Protein AF-A0AAW0WP35-F1 (afdb_monomer)

Sequence (102 aa):
QGQFPAMVIGSVYVSDEDDHDRQDKTFEVDASTSPEVAARFKVDLYTGNITMVKGTSAGTHVLRVKVHDNFRREMAIGQTTINVVDLTLSAVMQSGSLRLAN

Structure (mmCIF, N/CA/C/O backbone):
data_AF-A0AAW0WP35-F1
#
_entry.id   AF-A0AAW0WP35-F1
#
loop_
_atom_site.group_PDB
_atom_site.id
_atom_site.type_symbol
_atom_site.label_atom_id
_atom_site.label_alt_id
_atom_site.label_comp_id
_atom_site.label_asym_id
_atom_site.label_entity_id
_atom_site.label_seq_id
_atom_site.pdbx_PDB_ins_code
_atom_site.Cartn_x
_atom_site.Cartn_y
_atom_site.Cartn_z
_atom_site.occupancy
_atom_site.B_iso_or_equiv
_atom_site.auth_seq_id
_atom_site.auth_comp_id
_atom_site.auth_asym_id
_atom_site.auth_atom_id
_atom_site.pdbx_PDB_model_num
ATOM 1 N N . GLN A 1 1 ? -12.738 1.325 18.755 1.00 44.88 1 GLN A N 1
ATOM 2 C CA . GLN A 1 1 ? -11.399 0.873 18.314 1.00 44.88 1 GLN A CA 1
ATOM 3 C C . GLN A 1 1 ? -11.606 -0.389 17.492 1.00 44.88 1 GLN A C 1
ATOM 5 O O . GLN A 1 1 ? -12.275 -1.285 17.992 1.00 44.88 1 GLN A O 1
ATOM 10 N N . GLY A 1 2 ? -11.109 -0.435 16.250 1.00 45.19 2 GLY A N 1
ATOM 11 C CA . GLY A 1 2 ? -11.307 -1.582 15.356 1.00 45.19 2 GLY A CA 1
ATOM 12 C C . GLY A 1 2 ? -10.717 -2.860 15.957 1.00 45.19 2 GLY A C 1
ATOM 13 O O . GLY A 1 2 ? -9.540 -2.891 16.315 1.00 45.19 2 GLY A O 1
ATOM 14 N N . GLN A 1 3 ? -11.546 -3.893 16.114 1.00 53.81 3 GLN A N 1
ATOM 15 C CA . GLN A 1 3 ? -11.189 -5.138 16.811 1.00 53.81 3 GLN A CA 1
ATOM 16 C C . GLN A 1 3 ? -10.434 -6.145 15.929 1.00 53.81 3 GLN A C 1
ATOM 18 O O . GLN A 1 3 ? -9.998 -7.187 16.416 1.00 53.81 3 GLN A O 1
ATOM 23 N N . PHE A 1 4 ? -10.254 -5.843 14.644 1.00 56.47 4 PHE A N 1
ATOM 24 C CA . PHE A 1 4 ? -9.663 -6.773 13.692 1.00 56.47 4 PHE A CA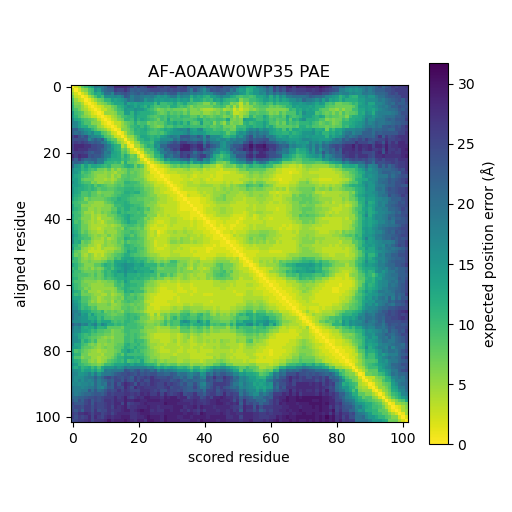 1
ATOM 25 C C . PHE A 1 4 ? -8.142 -6.927 13.889 1.00 56.47 4 PHE A C 1
ATOM 27 O O . PHE A 1 4 ? -7.437 -5.921 14.028 1.00 56.47 4 PHE A O 1
ATOM 34 N N . PRO A 1 5 ? -7.613 -8.167 13.921 1.00 61.28 5 PRO A N 1
ATOM 35 C CA . PRO A 1 5 ? -6.173 -8.411 13.889 1.00 61.28 5 PRO A CA 1
ATOM 36 C C . PRO A 1 5 ? -5.573 -7.928 12.561 1.00 61.28 5 PRO A C 1
ATOM 38 O O . PRO A 1 5 ? -6.301 -7.662 11.605 1.00 61.28 5 PRO A O 1
ATOM 41 N N . ALA A 1 6 ? -4.243 -7.811 12.500 1.00 66.00 6 ALA A N 1
ATOM 42 C CA . ALA A 1 6 ? -3.577 -7.463 11.250 1.00 66.00 6 ALA A CA 1
ATOM 43 C C . ALA A 1 6 ? -3.932 -8.497 10.171 1.00 66.00 6 ALA A C 1
ATOM 45 O O . ALA A 1 6 ? -3.813 -9.700 10.410 1.00 66.00 6 ALA A O 1
ATOM 46 N N . MET A 1 7 ? -4.396 -8.031 9.015 1.00 71.25 7 MET A N 1
ATOM 47 C CA . MET A 1 7 ? -4.877 -8.893 7.937 1.00 71.25 7 MET A CA 1
ATOM 48 C C . MET A 1 7 ? -4.468 -8.346 6.576 1.00 71.25 7 MET A C 1
ATOM 50 O O . MET A 1 7 ? -4.361 -7.132 6.385 1.00 71.25 7 MET A O 1
ATOM 54 N N . VAL A 1 8 ? -4.255 -9.253 5.627 1.00 69.94 8 VAL A N 1
ATOM 55 C CA . VAL A 1 8 ? -4.051 -8.896 4.223 1.00 69.94 8 VAL A CA 1
ATOM 56 C C . VAL A 1 8 ? -5.405 -8.504 3.645 1.00 69.94 8 VAL A C 1
ATOM 58 O O . VAL A 1 8 ? -6.346 -9.292 3.678 1.00 69.94 8 VAL A O 1
ATOM 61 N N . ILE A 1 9 ? -5.508 -7.271 3.160 1.00 71.94 9 ILE A N 1
ATOM 62 C CA . ILE A 1 9 ? -6.764 -6.694 2.653 1.00 71.94 9 ILE A CA 1
ATOM 63 C C . ILE A 1 9 ? -6.825 -6.649 1.128 1.00 71.94 9 ILE A C 1
ATOM 65 O O . ILE A 1 9 ? -7.863 -6.334 0.556 1.00 71.94 9 ILE A O 1
ATOM 69 N N . GLY A 1 10 ? -5.710 -6.949 0.471 1.00 69.56 10 GLY A N 1
ATOM 70 C CA . GLY A 1 10 ? -5.595 -6.964 -0.975 1.00 69.56 10 GLY A CA 1
ATOM 71 C C . GLY A 1 10 ? -4.139 -6.999 -1.405 1.00 69.56 10 GLY A C 1
ATOM 72 O O . GLY A 1 10 ? -3.227 -7.035 -0.578 1.00 69.56 10 GLY A O 1
ATOM 73 N N . SER A 1 11 ? -3.928 -6.966 -2.710 1.00 63.56 11 SER A N 1
ATOM 74 C CA . SER A 1 11 ? -2.612 -6.879 -3.327 1.00 63.56 11 SER A CA 1
ATOM 75 C C . SER A 1 11 ? -2.625 -5.801 -4.399 1.00 63.56 11 SER A C 1
ATOM 77 O O . SER A 1 11 ? -3.629 -5.584 -5.079 1.00 63.56 11 SER A O 1
ATOM 79 N N . VAL A 1 12 ? -1.507 -5.094 -4.530 1.00 64.44 12 VAL A N 1
ATOM 80 C CA . VAL A 1 12 ? -1.285 -4.208 -5.667 1.00 64.44 12 VAL A CA 1
ATOM 81 C C . VAL A 1 12 ? -0.985 -5.084 -6.870 1.00 64.44 12 VAL A C 1
ATOM 83 O O . VAL A 1 12 ? -0.034 -5.864 -6.864 1.00 64.44 12 VAL A O 1
ATOM 86 N N . TYR A 1 13 ? -1.804 -4.950 -7.905 1.00 60.16 13 TYR A N 1
ATOM 87 C CA . TYR A 1 13 ? -1.567 -5.586 -9.188 1.00 60.16 13 TYR A CA 1
ATOM 88 C C . TYR A 1 13 ? -1.313 -4.504 -10.232 1.00 60.16 13 TYR A C 1
ATOM 90 O O . TYR A 1 13 ? -2.133 -3.605 -10.412 1.00 60.16 13 TYR A O 1
ATOM 98 N N . VAL A 1 14 ? -0.163 -4.581 -10.897 1.00 58.06 14 VAL A N 1
ATOM 99 C CA . VAL A 1 14 ? 0.171 -3.734 -12.043 1.00 58.06 14 VAL A CA 1
ATOM 100 C C . VAL A 1 14 ? 0.092 -4.617 -13.275 1.00 58.06 14 VAL A C 1
ATOM 102 O O . VAL A 1 14 ? 0.787 -5.629 -13.344 1.00 58.06 14 VAL A O 1
ATOM 105 N N . SER A 1 15 ? -0.781 -4.242 -14.208 1.00 51.94 15 SER A N 1
ATOM 106 C CA . SER A 1 15 ? -0.860 -4.892 -15.517 1.00 51.94 15 SER A CA 1
ATOM 107 C C . SER A 1 15 ? 0.241 -4.296 -16.393 1.00 51.94 15 SER A C 1
ATOM 109 O O . SER A 1 15 ? 0.293 -3.078 -16.544 1.00 51.94 15 SER A O 1
ATOM 111 N N . ASP A 1 16 ? 1.122 -5.139 -16.913 1.00 46.03 16 ASP A N 1
ATOM 112 C CA . ASP A 1 16 ? 2.159 -4.803 -17.893 1.00 46.03 16 ASP A CA 1
ATOM 113 C C . ASP A 1 16 ? 1.945 -5.723 -19.103 1.00 46.03 16 ASP A C 1
ATOM 115 O O . ASP A 1 16 ? 1.410 -6.818 -18.927 1.00 46.03 16 ASP A O 1
ATOM 119 N N . GLU A 1 17 ? 2.304 -5.281 -20.308 1.00 46.91 17 GLU A N 1
ATOM 120 C CA . GLU A 1 17 ? 2.079 -6.033 -21.557 1.00 46.91 17 GLU A CA 1
ATOM 121 C C . GLU A 1 17 ? 2.906 -7.333 -21.646 1.00 46.91 17 GLU A C 1
ATOM 123 O O . GLU A 1 17 ? 2.618 -8.169 -22.496 1.00 46.91 17 GLU A O 1
ATOM 128 N N . ASP A 1 18 ? 3.872 -7.536 -20.741 1.00 50.38 18 ASP A N 1
ATOM 129 C CA . ASP A 1 18 ? 4.551 -8.814 -20.499 1.00 50.38 18 ASP A CA 1
ATOM 130 C C . ASP A 1 18 ? 4.175 -9.355 -19.110 1.00 50.38 18 ASP A C 1
ATOM 132 O O . ASP A 1 18 ? 4.822 -9.115 -18.089 1.00 50.38 18 ASP A O 1
ATOM 136 N N . ASP A 1 19 ? 3.090 -10.112 -19.062 1.00 55.84 19 ASP A N 1
ATOM 137 C CA . ASP A 1 19 ? 2.509 -10.733 -17.876 1.00 55.84 19 ASP A CA 1
ATOM 138 C C . ASP A 1 19 ? 3.180 -12.068 -17.481 1.00 55.84 19 ASP A C 1
ATOM 140 O O . ASP A 1 19 ? 2.602 -12.858 -16.725 1.00 55.84 19 ASP A O 1
ATOM 144 N N . HIS A 1 20 ? 4.431 -12.303 -17.910 1.00 56.44 20 HIS A N 1
ATOM 145 C CA . HIS A 1 20 ? 5.165 -13.539 -17.609 1.00 56.44 20 HIS A CA 1
ATOM 146 C C . HIS A 1 20 ? 6.365 -13.448 -16.655 1.00 56.44 20 HIS A C 1
ATOM 148 O O . HIS A 1 20 ? 6.871 -14.503 -16.314 1.00 56.44 20 HIS A O 1
ATOM 154 N N . ASP A 1 21 ? 6.753 -12.293 -16.097 1.00 51.84 21 ASP A N 1
ATOM 155 C CA . ASP A 1 21 ? 7.842 -12.250 -15.096 1.00 51.84 21 ASP A CA 1
ATOM 156 C C . ASP A 1 21 ? 7.506 -11.356 -13.890 1.00 51.84 21 ASP A C 1
ATOM 158 O O . ASP A 1 21 ? 7.873 -10.188 -13.782 1.00 51.84 21 ASP A O 1
ATOM 162 N N . ARG A 1 22 ? 6.798 -11.930 -12.910 1.00 54.69 22 ARG A N 1
ATOM 163 C CA . ARG A 1 22 ? 6.422 -11.249 -11.653 1.00 54.69 22 ARG A CA 1
ATOM 164 C C . ARG A 1 22 ? 7.611 -11.022 -10.696 1.00 54.69 22 ARG A C 1
ATOM 166 O O . ARG A 1 22 ? 7.415 -10.402 -9.657 1.00 54.69 22 ARG A O 1
ATOM 173 N N . GLN A 1 23 ? 8.802 -11.552 -11.000 1.00 58.25 23 GLN A N 1
ATOM 174 C CA . GLN A 1 23 ? 9.938 -11.635 -10.064 1.00 58.25 23 GLN A CA 1
ATOM 175 C C . GLN A 1 23 ? 10.857 -10.402 -10.039 1.00 58.25 23 GLN A C 1
ATOM 177 O O . GLN A 1 23 ? 11.596 -10.248 -9.070 1.00 58.25 23 GLN A O 1
ATOM 182 N N . ASP A 1 24 ? 10.763 -9.493 -11.014 1.00 66.56 24 ASP A N 1
ATOM 183 C CA . ASP A 1 24 ? 11.669 -8.334 -11.108 1.00 66.56 24 ASP A CA 1
ATOM 184 C C . ASP A 1 24 ? 11.055 -7.012 -10.613 1.00 66.56 24 ASP A C 1
ATOM 186 O O . ASP A 1 24 ? 11.662 -5.947 -10.752 1.00 66.56 24 ASP A O 1
ATOM 190 N N . LYS A 1 25 ? 9.863 -7.040 -10.001 1.00 72.69 25 LYS A N 1
ATOM 191 C CA . LYS A 1 25 ? 9.152 -5.829 -9.556 1.00 72.69 25 LYS A CA 1
ATOM 192 C C . LYS A 1 25 ? 9.196 -5.685 -8.040 1.00 72.69 25 LYS A C 1
ATOM 194 O O . LYS A 1 25 ? 8.869 -6.621 -7.315 1.00 72.69 25 LYS A O 1
ATOM 199 N N . THR A 1 26 ? 9.566 -4.499 -7.559 1.00 80.81 26 THR A N 1
ATOM 200 C CA . THR A 1 26 ? 9.531 -4.167 -6.129 1.00 80.81 26 THR A CA 1
ATOM 201 C C . THR A 1 26 ? 8.467 -3.122 -5.824 1.00 80.81 26 THR A C 1
ATOM 203 O O . THR A 1 26 ? 8.265 -2.178 -6.589 1.00 80.81 26 THR A O 1
ATOM 206 N N . PHE A 1 27 ? 7.789 -3.292 -4.690 1.00 83.69 27 PHE A N 1
ATOM 207 C CA . PHE A 1 27 ? 6.669 -2.459 -4.258 1.00 83.69 27 PHE A CA 1
ATOM 208 C C . PHE A 1 27 ? 7.027 -1.687 -2.991 1.00 83.69 27 PHE A C 1
ATOM 210 O O . PHE A 1 27 ? 7.337 -2.276 -1.959 1.00 83.69 27 PHE A O 1
ATOM 217 N N . GLU A 1 28 ? 6.922 -0.366 -3.033 1.00 86.81 28 GLU A N 1
ATOM 218 C CA . GLU A 1 28 ? 7.199 0.491 -1.882 1.00 86.81 28 GLU A CA 1
ATOM 219 C C . GLU A 1 28 ? 6.082 1.509 -1.680 1.00 86.81 28 GLU A C 1
ATOM 221 O O . GLU A 1 28 ? 5.441 1.962 -2.627 1.00 86.81 28 GLU A O 1
ATOM 226 N N . VAL A 1 29 ? 5.831 1.898 -0.431 1.00 85.88 29 VAL A N 1
ATOM 227 C CA . VAL A 1 29 ? 4.891 2.988 -0.148 1.00 85.88 29 VAL A CA 1
ATOM 228 C C . VAL A 1 29 ? 5.517 4.299 -0.615 1.00 85.88 29 VAL A C 1
ATOM 230 O O . VAL A 1 29 ? 6.624 4.650 -0.213 1.00 85.88 29 VAL A O 1
ATOM 233 N N . ASP A 1 30 ? 4.809 5.034 -1.467 1.00 87.06 30 ASP A N 1
ATOM 234 C CA . ASP A 1 30 ? 5.293 6.316 -1.961 1.00 87.06 30 ASP A CA 1
ATOM 235 C C . ASP A 1 30 ? 5.284 7.371 -0.844 1.00 87.06 30 ASP A C 1
ATOM 237 O O . ASP A 1 30 ? 4.355 7.425 -0.034 1.00 87.06 30 ASP A O 1
ATOM 241 N N . ALA A 1 31 ? 6.288 8.251 -0.843 1.00 83.62 31 ALA A N 1
ATOM 242 C CA . ALA A 1 31 ? 6.448 9.324 0.140 1.00 83.62 31 ALA A CA 1
ATOM 243 C C . ALA A 1 31 ? 5.287 10.339 0.137 1.00 83.62 31 ALA A C 1
ATOM 245 O O . ALA A 1 31 ? 5.087 11.051 1.117 1.00 83.62 31 ALA A O 1
ATOM 246 N N . SER A 1 32 ? 4.494 10.388 -0.939 1.00 84.00 32 SER A N 1
ATOM 247 C CA . SER A 1 32 ? 3.269 11.195 -1.020 1.00 84.00 32 SER A CA 1
ATOM 248 C C . SER A 1 32 ? 2.093 10.586 -0.245 1.00 84.00 32 SER A C 1
ATOM 250 O O . SER A 1 32 ? 1.020 11.190 -0.169 1.00 84.00 32 SER A O 1
ATOM 252 N N . THR A 1 33 ? 2.242 9.372 0.289 1.00 84.25 33 THR A N 1
ATOM 253 C CA . THR A 1 33 ? 1.280 8.776 1.218 1.00 84.25 33 THR A CA 1
ATOM 254 C C . THR A 1 33 ? 1.407 9.458 2.573 1.00 84.25 33 THR A C 1
ATOM 256 O O . THR A 1 33 ? 2.504 9.615 3.105 1.00 84.25 33 THR A O 1
ATOM 259 N N . SER A 1 34 ? 0.278 9.841 3.170 1.00 84.50 34 SER A N 1
ATOM 260 C CA . SER A 1 34 ? 0.284 10.444 4.501 1.00 84.50 34 SER A CA 1
ATOM 261 C C . SER A 1 34 ? 0.930 9.502 5.532 1.00 84.50 34 SER A C 1
ATOM 263 O O . SER A 1 34 ? 0.621 8.308 5.537 1.00 84.50 34 SER A O 1
ATOM 265 N N . PRO A 1 35 ? 1.767 10.010 6.454 1.00 82.50 35 PRO A N 1
ATOM 266 C CA . PRO A 1 35 ? 2.496 9.173 7.411 1.00 82.50 35 PRO A CA 1
ATOM 267 C C . PRO A 1 35 ? 1.571 8.354 8.325 1.00 82.50 35 PRO A C 1
ATOM 269 O O . PRO A 1 35 ? 1.908 7.233 8.697 1.00 82.50 35 PRO A O 1
ATOM 272 N 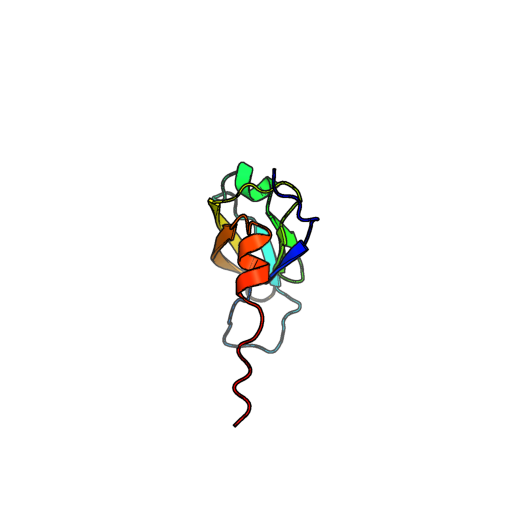N . GLU A 1 36 ? 0.370 8.861 8.630 1.00 83.12 36 GLU A N 1
ATOM 273 C CA . GLU A 1 36 ? -0.655 8.109 9.369 1.00 83.12 36 GLU A CA 1
ATOM 274 C C . GLU A 1 36 ? -1.119 6.851 8.611 1.00 83.12 36 GLU A C 1
ATOM 276 O O . GLU A 1 36 ? -1.286 5.785 9.204 1.00 83.12 36 GLU A O 1
ATOM 281 N N . VAL A 1 37 ? -1.294 6.963 7.291 1.00 81.94 37 VAL A N 1
ATOM 282 C CA . VAL A 1 37 ? -1.693 5.853 6.416 1.00 81.94 37 VAL A CA 1
ATOM 283 C C . VAL A 1 37 ? -0.524 4.879 6.258 1.00 81.94 37 VAL A C 1
ATOM 285 O O . VAL A 1 37 ? -0.708 3.680 6.441 1.00 81.94 37 VAL A O 1
ATOM 288 N N . ALA A 1 38 ? 0.695 5.375 6.026 1.00 83.12 38 ALA A N 1
ATOM 289 C CA . ALA A 1 38 ? 1.893 4.536 5.913 1.00 83.12 38 ALA A CA 1
ATOM 290 C C . ALA A 1 38 ? 2.191 3.727 7.196 1.00 83.12 38 ALA A C 1
ATOM 292 O O . ALA A 1 38 ? 2.712 2.617 7.128 1.00 83.12 38 ALA A O 1
ATOM 293 N N . ALA A 1 39 ? 1.816 4.240 8.373 1.00 84.75 39 ALA A N 1
ATOM 294 C CA . ALA A 1 39 ? 1.931 3.504 9.634 1.00 84.75 39 ALA A CA 1
ATOM 295 C C . ALA A 1 39 ? 0.865 2.400 9.803 1.00 84.75 39 ALA A C 1
ATOM 297 O O . ALA A 1 39 ? 1.076 1.440 10.548 1.00 84.75 39 ALA A O 1
ATOM 298 N N . ARG A 1 40 ? -0.287 2.534 9.132 1.00 83.69 40 ARG A N 1
ATOM 299 C CA . ARG A 1 40 ? -1.458 1.644 9.252 1.00 83.69 40 ARG A CA 1
ATOM 300 C C . ARG A 1 40 ? -1.597 0.631 8.123 1.00 83.69 40 ARG A C 1
ATOM 302 O O . ARG A 1 40 ? -2.316 -0.354 8.288 1.00 83.69 40 ARG A O 1
ATOM 309 N N . PHE A 1 41 ? -0.907 0.844 7.011 1.00 84.56 41 PHE A N 1
ATOM 310 C CA . PHE A 1 41 ? -0.906 -0.047 5.860 1.00 84.56 41 PHE A CA 1
ATOM 311 C C . PHE A 1 41 ? 0.528 -0.367 5.470 1.00 84.56 41 PHE A C 1
ATOM 313 O O . PHE A 1 41 ? 1.316 0.525 5.169 1.00 84.56 41 PHE A O 1
ATOM 320 N N . LYS A 1 42 ? 0.861 -1.655 5.477 1.00 84.50 42 LYS A N 1
ATOM 321 C CA . LYS A 1 42 ? 2.168 -2.159 5.056 1.00 84.50 42 LYS A CA 1
ATOM 322 C C . LYS A 1 42 ? 2.035 -2.804 3.691 1.00 84.50 42 LYS A C 1
ATOM 324 O O . LYS A 1 42 ? 1.096 -3.565 3.481 1.00 84.50 42 LYS A O 1
ATOM 329 N N . VAL A 1 43 ? 2.972 -2.524 2.796 1.00 84.94 43 VAL A N 1
ATOM 330 C CA . VAL A 1 43 ? 3.068 -3.197 1.499 1.00 84.94 43 VAL A CA 1
ATOM 331 C C . VAL A 1 43 ? 4.279 -4.110 1.540 1.00 84.94 43 VAL A C 1
ATOM 333 O O . VAL A 1 43 ? 5.352 -3.690 1.970 1.00 84.94 43 VAL A O 1
ATOM 336 N N . ASP A 1 44 ? 4.090 -5.364 1.157 1.00 82.56 44 ASP A N 1
ATOM 337 C CA . ASP A 1 44 ? 5.188 -6.310 1.017 1.00 82.56 44 ASP A CA 1
ATOM 338 C C . ASP A 1 44 ? 5.988 -6.021 -0.258 1.00 82.56 44 ASP A C 1
ATOM 340 O O . ASP A 1 44 ? 5.415 -5.887 -1.342 1.00 82.56 44 ASP A O 1
ATOM 344 N N . LEU A 1 45 ? 7.313 -5.956 -0.113 1.00 81.88 45 LEU A N 1
ATOM 345 C CA . LEU A 1 45 ? 8.234 -5.507 -1.156 1.00 81.88 45 LEU A CA 1
ATOM 346 C C . LEU A 1 45 ? 8.207 -6.380 -2.413 1.00 81.88 45 LEU A C 1
ATOM 348 O O . LEU A 1 45 ? 8.427 -5.859 -3.500 1.00 81.88 45 LEU A O 1
ATOM 352 N N . TYR A 1 46 ? 7.948 -7.681 -2.276 1.00 76.44 46 TYR A N 1
ATOM 353 C CA . TYR A 1 46 ? 8.100 -8.654 -3.363 1.00 76.44 46 TYR A CA 1
ATOM 354 C C . TYR A 1 46 ? 6.759 -9.156 -3.893 1.00 76.44 46 TYR A C 1
ATOM 356 O O . TYR A 1 46 ? 6.624 -9.494 -5.063 1.00 76.44 46 TYR A O 1
ATOM 364 N N . THR A 1 47 ? 5.749 -9.216 -3.030 1.00 73.75 47 THR A N 1
ATOM 365 C CA . THR A 1 47 ? 4.422 -9.729 -3.391 1.00 73.75 47 THR A CA 1
ATOM 366 C C . THR A 1 47 ? 3.422 -8.623 -3.707 1.00 73.75 47 THR A C 1
ATOM 368 O O . THR A 1 47 ? 2.386 -8.902 -4.310 1.00 73.75 47 THR A O 1
ATOM 371 N N . GLY A 1 48 ? 3.691 -7.381 -3.285 1.00 75.31 48 GLY A N 1
ATOM 372 C CA . GLY A 1 48 ? 2.747 -6.269 -3.398 1.00 75.31 48 GLY A CA 1
ATOM 373 C C . GLY A 1 48 ? 1.534 -6.411 -2.475 1.00 75.31 48 GLY A C 1
ATOM 374 O O . GLY A 1 48 ? 0.545 -5.692 -2.633 1.00 75.31 48 GLY A O 1
ATOM 375 N N . ASN A 1 49 ? 1.573 -7.341 -1.515 1.00 78.50 49 ASN A N 1
ATOM 376 C CA . ASN A 1 49 ? 0.478 -7.572 -0.580 1.00 78.50 49 ASN A CA 1
ATOM 377 C C . ASN A 1 49 ? 0.318 -6.389 0.375 1.00 78.50 49 ASN A C 1
ATOM 379 O O . ASN A 1 49 ? 1.262 -5.997 1.061 1.00 78.50 49 ASN A O 1
ATOM 383 N N . ILE A 1 50 ? -0.900 -5.860 0.464 1.00 81.50 50 ILE A N 1
ATOM 384 C CA . ILE A 1 50 ? -1.263 -4.775 1.370 1.00 81.50 50 ILE A CA 1
ATOM 385 C C . ILE A 1 50 ? -1.827 -5.387 2.652 1.00 81.50 50 ILE A C 1
ATOM 387 O O . ILE A 1 50 ? -2.896 -6.001 2.668 1.00 81.50 50 ILE A O 1
ATOM 391 N N . THR A 1 51 ? -1.113 -5.187 3.752 1.00 81.81 51 THR A N 1
ATOM 392 C CA . THR A 1 51 ? -1.513 -5.602 5.095 1.00 81.81 51 THR A CA 1
ATOM 393 C C . THR A 1 51 ? -2.036 -4.405 5.872 1.00 81.81 51 THR A C 1
ATOM 395 O O . THR A 1 51 ? -1.312 -3.435 6.101 1.00 81.81 51 THR A O 1
ATOM 398 N N . MET A 1 52 ? -3.283 -4.488 6.326 1.00 82.12 52 MET A N 1
ATOM 399 C CA . MET A 1 52 ? -3.852 -3.538 7.276 1.00 82.12 52 MET A CA 1
ATOM 400 C C . MET A 1 52 ? -3.394 -3.897 8.688 1.00 82.12 52 MET A C 1
ATOM 402 O O . MET A 1 52 ? -3.522 -5.043 9.124 1.00 82.12 52 MET A O 1
ATOM 406 N N . VAL A 1 53 ? -2.875 -2.917 9.422 1.00 81.38 53 VAL A N 1
ATOM 407 C CA . VAL A 1 53 ? -2.424 -3.094 10.804 1.00 81.38 53 VAL A CA 1
ATOM 408 C C . VAL A 1 53 ? -3.620 -2.988 11.761 1.00 81.38 53 VAL A C 1
ATOM 410 O O . VAL A 1 53 ? -4.568 -2.229 11.529 1.00 81.38 53 VAL A O 1
ATOM 413 N N . LYS A 1 54 ? -3.580 -3.751 12.861 1.00 73.19 54 LYS A N 1
ATOM 414 C CA . LYS A 1 54 ? -4.610 -3.732 13.912 1.00 73.19 54 LYS A CA 1
ATOM 415 C C . LYS A 1 54 ? -4.818 -2.314 14.453 1.00 73.19 54 LYS A C 1
ATOM 417 O O . LYS A 1 54 ? -3.857 -1.594 14.708 1.00 73.19 54 LYS A O 1
ATOM 422 N N . GLY A 1 55 ? -6.076 -1.942 14.685 1.00 69.69 55 GLY A N 1
ATOM 423 C CA . GLY A 1 55 ? -6.433 -0.632 15.238 1.00 69.69 55 GLY A CA 1
ATOM 424 C C . GLY A 1 55 ? -6.524 0.495 14.206 1.00 69.69 55 GLY A C 1
ATOM 425 O O . GLY A 1 55 ? -6.651 1.657 14.591 1.00 69.69 55 GLY A O 1
ATOM 426 N N . THR A 1 56 ? -6.499 0.170 12.911 1.00 77.88 56 THR A N 1
ATOM 427 C CA . THR A 1 56 ? -6.845 1.119 11.845 1.00 77.88 56 THR A CA 1
ATOM 428 C C . THR A 1 56 ? -8.277 1.618 12.048 1.00 77.88 56 THR A C 1
ATOM 430 O O . THR A 1 56 ? -9.202 0.825 12.229 1.00 77.88 56 THR A O 1
ATOM 433 N N . SER A 1 57 ? -8.460 2.938 12.083 1.00 76.00 57 SER A N 1
ATOM 434 C CA . SER A 1 57 ? -9.777 3.546 12.257 1.00 76.00 57 SER A CA 1
ATOM 435 C C . SER A 1 57 ? -10.606 3.438 10.982 1.00 76.00 57 SER A C 1
ATOM 437 O O . SER A 1 57 ? -10.068 3.501 9.871 1.00 76.00 57 SER A O 1
ATOM 439 N N . ALA A 1 58 ? -11.923 3.336 11.160 1.00 77.12 58 ALA A N 1
ATOM 440 C CA . ALA A 1 58 ? -12.865 3.452 10.059 1.00 77.12 58 ALA A CA 1
ATOM 441 C C . ALA A 1 58 ? -12.679 4.788 9.324 1.00 77.12 58 ALA A C 1
ATOM 443 O O . ALA A 1 58 ? -12.354 5.806 9.940 1.00 77.12 58 ALA A O 1
ATOM 444 N N . GLY A 1 59 ? -12.858 4.764 8.008 1.00 80.25 59 GLY A N 1
ATOM 445 C CA . GLY A 1 59 ? -12.638 5.902 7.127 1.00 80.25 59 GLY A CA 1
ATOM 446 C C . GLY A 1 59 ? -11.974 5.514 5.811 1.00 80.25 59 GLY A C 1
ATOM 447 O O . GLY A 1 59 ? -11.599 4.360 5.585 1.00 80.25 59 GLY A O 1
ATOM 448 N N . T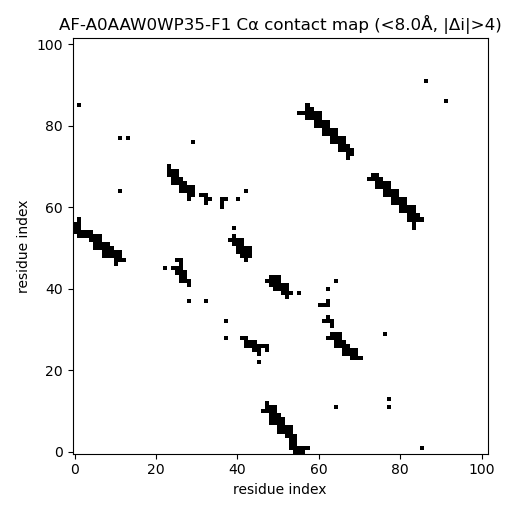HR A 1 60 ? -11.832 6.504 4.938 1.00 82.25 60 THR A N 1
ATOM 449 C CA . THR A 1 60 ? -11.187 6.353 3.636 1.00 82.25 60 THR A CA 1
ATOM 450 C C . THR A 1 60 ? -9.712 6.725 3.739 1.00 82.25 60 THR A C 1
ATOM 452 O O . THR A 1 60 ? -9.369 7.840 4.125 1.00 82.25 60 THR A O 1
ATOM 455 N N . HIS A 1 61 ? -8.838 5.798 3.360 1.00 84.00 61 HIS A N 1
ATOM 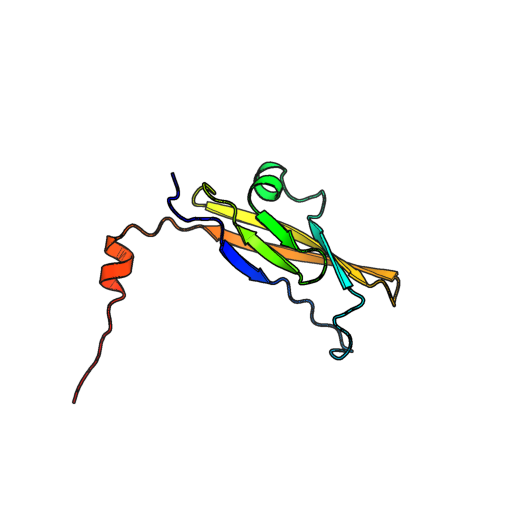456 C CA . HIS A 1 61 ? -7.388 5.953 3.379 1.00 84.00 61 HIS A CA 1
ATOM 457 C C . HIS A 1 61 ? -6.854 5.839 1.956 1.00 84.00 61 HIS A C 1
ATOM 459 O O . HIS A 1 61 ? -7.187 4.900 1.237 1.00 84.00 61 HIS A O 1
ATOM 465 N N . VAL A 1 62 ? -6.025 6.792 1.536 1.00 85.00 62 VAL A N 1
ATOM 466 C CA . VAL A 1 62 ? -5.404 6.771 0.206 1.00 85.00 62 VAL A CA 1
ATOM 467 C C . VAL A 1 62 ? -3.955 6.334 0.356 1.00 85.00 62 VAL A C 1
ATOM 469 O O . VAL A 1 62 ? -3.135 7.066 0.905 1.00 85.00 62 VAL A O 1
ATOM 472 N N . LEU A 1 63 ? -3.654 5.138 -0.140 1.00 84.81 63 LEU A N 1
ATOM 473 C CA . LEU A 1 63 ? -2.317 4.564 -0.174 1.00 84.81 63 LEU A CA 1
ATOM 474 C C . LEU A 1 63 ? -1.757 4.694 -1.588 1.00 84.81 63 LEU A C 1
ATOM 476 O O . LEU A 1 63 ? -2.375 4.232 -2.548 1.00 84.81 63 LEU A O 1
ATOM 480 N N . ARG A 1 64 ? -0.584 5.307 -1.728 1.00 86.44 64 ARG A N 1
ATOM 481 C CA . ARG A 1 64 ? 0.146 5.338 -2.997 1.00 86.44 64 ARG A CA 1
ATOM 482 C C . ARG A 1 64 ? 1.301 4.364 -2.913 1.00 86.44 64 ARG A C 1
ATOM 484 O O . ARG A 1 64 ? 2.092 4.422 -1.976 1.00 86.44 64 ARG A O 1
ATOM 491 N N . VAL A 1 65 ? 1.376 3.469 -3.883 1.00 83.75 65 VAL A N 1
ATOM 492 C CA . VAL A 1 65 ? 2.417 2.452 -3.968 1.00 83.75 65 VAL A CA 1
ATOM 493 C C . VAL A 1 65 ? 3.224 2.726 -5.219 1.00 83.75 65 VAL A C 1
ATOM 495 O O . VAL A 1 65 ? 2.682 2.795 -6.321 1.00 83.75 65 VAL A O 1
ATOM 498 N N . LYS A 1 66 ? 4.521 2.919 -5.029 1.00 85.94 66 LYS A N 1
ATOM 499 C CA . LYS A 1 66 ? 5.499 2.997 -6.097 1.00 85.94 66 LYS A CA 1
ATOM 500 C C . LYS A 1 66 ? 5.906 1.582 -6.468 1.00 85.94 66 LYS A C 1
ATOM 502 O O . LYS A 1 66 ? 6.273 0.790 -5.603 1.00 85.94 66 LYS A O 1
ATOM 507 N N . VAL A 1 67 ? 5.821 1.281 -7.752 1.00 82.81 67 VAL A N 1
ATOM 508 C CA . VAL A 1 67 ? 6.273 0.020 -8.324 1.00 82.81 67 VAL A CA 1
ATOM 509 C C . VAL A 1 67 ? 7.491 0.324 -9.166 1.00 82.81 67 VAL A C 1
ATOM 511 O O . VAL A 1 67 ? 7.450 1.197 -10.035 1.00 82.81 67 VAL A O 1
ATOM 514 N N . HIS A 1 68 ? 8.578 -0.362 -8.851 1.00 82.00 68 HIS A N 1
ATOM 515 C CA . HIS A 1 68 ? 9.835 -0.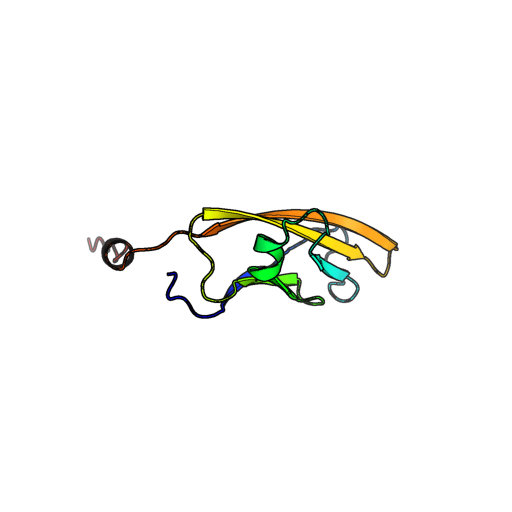240 -9.560 1.00 82.00 68 HIS A CA 1
ATOM 516 C C . HIS A 1 68 ? 10.077 -1.526 -10.339 1.00 82.00 68 HIS A C 1
ATOM 518 O O . HIS A 1 68 ? 10.104 -2.612 -9.758 1.00 82.00 68 HIS A O 1
ATOM 524 N N . ASP A 1 69 ? 10.214 -1.387 -11.652 1.00 77.88 69 ASP A N 1
ATOM 525 C CA . ASP A 1 69 ? 10.599 -2.473 -12.538 1.00 77.88 69 ASP A CA 1
ATOM 526 C C . ASP A 1 69 ? 12.128 -2.513 -12.620 1.00 77.88 69 ASP A C 1
ATOM 528 O O . ASP A 1 69 ? 12.756 -1.604 -13.170 1.00 77.88 69 ASP A O 1
ATOM 532 N N . ASN A 1 70 ? 12.747 -3.540 -12.034 1.00 73.69 70 ASN A N 1
ATOM 533 C CA . ASN A 1 70 ? 14.206 -3.638 -11.994 1.00 73.69 70 ASN A CA 1
ATOM 534 C C . ASN A 1 70 ? 14.805 -4.030 -13.355 1.00 73.69 70 ASN A C 1
ATOM 536 O O . ASN A 1 70 ? 15.988 -3.769 -13.586 1.00 73.69 70 ASN A O 1
ATOM 540 N N . PHE A 1 71 ? 14.006 -4.603 -14.260 1.00 69.88 71 PHE A N 1
ATOM 541 C CA . PHE A 1 71 ? 14.448 -5.033 -15.583 1.00 69.88 71 PHE A CA 1
ATOM 542 C C . PHE A 1 71 ? 14.487 -3.858 -16.568 1.00 69.88 71 PHE A C 1
ATOM 544 O O . PHE A 1 71 ? 15.504 -3.623 -17.223 1.00 69.88 71 PHE A O 1
ATOM 551 N N . ARG A 1 72 ? 13.409 -3.065 -16.629 1.00 67.62 72 ARG A N 1
ATOM 552 C CA . ARG A 1 72 ? 13.294 -1.900 -17.530 1.00 67.62 72 ARG A CA 1
ATOM 553 C C . ARG A 1 72 ? 13.743 -0.580 -16.899 1.00 67.62 72 ARG A C 1
ATOM 555 O O . ARG A 1 72 ? 13.900 0.408 -17.613 1.00 67.62 72 ARG A O 1
ATOM 562 N N . ARG A 1 73 ? 14.010 -0.560 -15.584 1.00 72.06 73 ARG A N 1
ATOM 563 C CA . ARG A 1 73 ? 14.290 0.656 -14.785 1.00 72.06 73 ARG A CA 1
ATOM 564 C C . ARG A 1 73 ? 13.177 1.699 -14.894 1.00 72.06 73 ARG A C 1
ATOM 566 O O . ARG A 1 73 ? 13.430 2.904 -14.881 1.00 72.06 73 ARG A O 1
ATOM 573 N N . GLU A 1 74 ? 11.944 1.228 -15.010 1.00 76.06 74 GLU A N 1
ATOM 574 C CA . GLU A 1 74 ? 10.759 2.072 -15.089 1.00 76.06 74 GLU A CA 1
ATOM 575 C C . GLU A 1 74 ? 10.090 2.184 -13.720 1.00 76.06 74 GLU A C 1
ATOM 577 O O . GLU A 1 74 ? 10.171 1.293 -12.871 1.00 76.06 74 GLU A O 1
ATOM 582 N N . MET A 1 75 ? 9.435 3.320 -13.491 1.00 78.88 75 MET A N 1
ATOM 583 C CA . MET A 1 75 ? 8.738 3.611 -12.243 1.00 78.88 75 MET A CA 1
ATOM 584 C C . MET A 1 75 ? 7.286 3.963 -12.533 1.00 78.88 75 MET A C 1
ATOM 586 O O . MET A 1 75 ? 7.003 4.870 -13.313 1.00 78.88 75 MET A O 1
ATOM 590 N N . ALA A 1 76 ? 6.374 3.293 -11.836 1.00 80.12 76 ALA A N 1
ATOM 591 C CA . ALA A 1 76 ? 4.946 3.570 -11.877 1.00 80.12 76 ALA A CA 1
ATOM 592 C C . ALA A 1 76 ? 4.417 3.853 -10.467 1.00 80.12 76 ALA A C 1
ATOM 594 O O . ALA A 1 76 ? 4.915 3.313 -9.4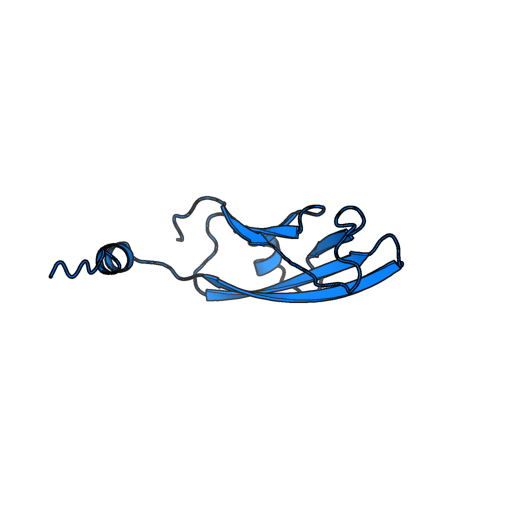79 1.00 80.12 76 ALA A O 1
ATOM 595 N N . ILE A 1 77 ? 3.392 4.700 -10.357 1.00 81.88 77 ILE A N 1
ATOM 596 C CA . ILE A 1 77 ? 2.721 4.983 -9.083 1.00 81.88 77 ILE A CA 1
ATOM 597 C C . ILE A 1 77 ? 1.271 4.522 -9.190 1.00 81.88 77 ILE A C 1
ATOM 599 O O . ILE A 1 77 ? 0.481 5.090 -9.941 1.00 81.88 77 ILE A O 1
ATOM 603 N N . GLY A 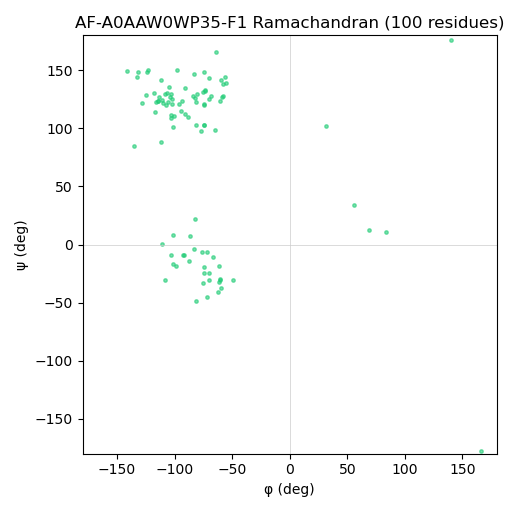1 78 ? 0.917 3.504 -8.411 1.00 79.12 78 GLY A N 1
ATOM 604 C CA . GLY A 1 78 ? -0.458 3.060 -8.227 1.00 79.12 78 GLY A CA 1
ATOM 605 C C . GLY A 1 78 ? -1.104 3.771 -7.041 1.00 79.12 78 GLY A C 1
ATOM 606 O O . GLY A 1 78 ? -0.510 3.871 -5.968 1.00 79.12 78 GLY A O 1
ATOM 607 N N . GLN A 1 79 ? -2.339 4.247 -7.205 1.00 80.06 79 GLN A N 1
ATOM 608 C CA . GLN A 1 79 ? -3.137 4.787 -6.104 1.00 80.06 79 GLN A CA 1
ATOM 609 C C . GLN A 1 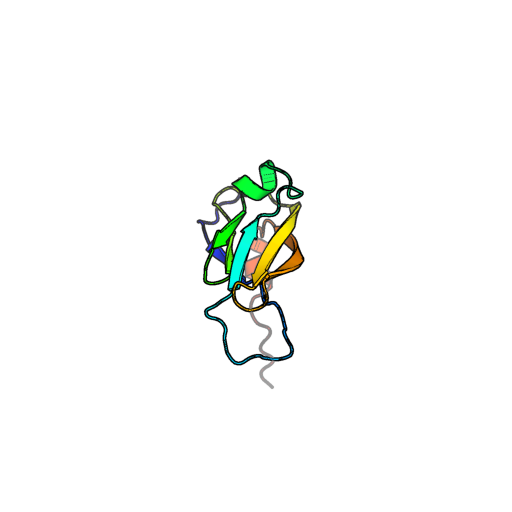79 ? -4.223 3.784 -5.716 1.00 80.06 79 GLN A C 1
ATOM 611 O O . GLN A 1 79 ? -5.060 3.420 -6.534 1.00 80.06 79 GLN A O 1
ATOM 616 N N . THR A 1 80 ? -4.231 3.374 -4.451 1.00 76.25 80 THR A N 1
ATOM 617 C CA . THR A 1 80 ? -5.253 2.504 -3.868 1.00 76.25 80 THR A CA 1
ATOM 618 C C . THR A 1 80 ? -6.049 3.281 -2.830 1.00 76.25 80 THR A C 1
ATOM 620 O O . THR A 1 80 ? -5.486 3.863 -1.903 1.00 76.25 80 THR A O 1
ATOM 623 N N . THR A 1 81 ? -7.371 3.277 -2.965 1.00 79.62 81 THR A N 1
ATOM 624 C CA . THR A 1 81 ? -8.283 3.859 -1.979 1.00 79.62 81 THR A CA 1
ATOM 625 C C . THR A 1 81 ? -8.865 2.738 -1.128 1.00 79.62 81 THR A C 1
ATOM 627 O O . THR A 1 81 ? -9.655 1.932 -1.611 1.00 79.62 81 THR A O 1
ATOM 630 N N . ILE A 1 82 ? -8.471 2.679 0.142 1.00 79.81 82 ILE A N 1
ATOM 631 C CA . ILE A 1 82 ? -8.954 1.697 1.109 1.00 79.81 82 ILE A CA 1
ATOM 632 C C . ILE A 1 82 ? -10.082 2.325 1.916 1.00 79.81 82 ILE A C 1
ATOM 634 O O . ILE A 1 82 ? -9.875 3.320 2.607 1.00 79.81 82 ILE A O 1
ATOM 638 N N . ASN A 1 83 ? -11.268 1.724 1.875 1.00 77.69 83 ASN A N 1
ATOM 639 C CA . ASN A 1 83 ? -12.376 2.141 2.722 1.00 77.69 83 ASN A CA 1
ATOM 640 C C . ASN A 1 83 ? -12.543 1.166 3.889 1.00 77.69 83 ASN A C 1
ATOM 642 O O . ASN A 1 83 ? -12.969 0.028 3.703 1.00 77.69 83 ASN A O 1
ATOM 646 N N . VAL A 1 84 ? -12.195 1.614 5.093 1.00 77.06 84 VAL A N 1
ATOM 647 C CA . VAL A 1 84 ? -12.334 0.823 6.316 1.00 77.06 84 VAL A CA 1
ATOM 648 C C . VAL A 1 84 ? -13.702 1.107 6.906 1.00 77.06 84 VAL A C 1
ATOM 650 O O . VAL A 1 84 ? -13.971 2.214 7.367 1.00 77.06 84 VAL A O 1
ATOM 653 N N . VAL A 1 85 ? -14.571 0.105 6.881 1.00 72.19 85 VAL A N 1
ATOM 654 C CA . VAL A 1 85 ? -15.897 0.175 7.494 1.00 72.19 85 VAL A CA 1
ATOM 655 C C . VAL A 1 85 ? -15.883 -0.601 8.805 1.00 72.19 85 VAL A C 1
ATOM 657 O O . VAL A 1 85 ? -15.430 -1.744 8.855 1.00 72.19 85 VAL A O 1
ATOM 660 N N . ASP A 1 86 ? -16.356 0.026 9.881 1.00 66.44 86 ASP A N 1
ATOM 661 C CA . ASP A 1 86 ? -16.621 -0.681 11.133 1.00 66.44 86 ASP A CA 1
ATOM 662 C C . ASP A 1 86 ? -17.938 -1.442 10.943 1.00 66.44 86 ASP A C 1
ATOM 664 O O . ASP A 1 86 ? -19.027 -0.863 10.976 1.00 66.44 86 ASP A O 1
ATOM 668 N N . LEU A 1 87 ? -17.842 -2.730 10.611 1.00 60.50 87 LEU A N 1
ATOM 669 C CA . LEU A 1 87 ? -19.014 -3.591 10.566 1.00 60.50 87 LEU A CA 1
ATOM 670 C C . LEU A 1 87 ? -19.410 -3.900 12.006 1.00 60.50 87 LEU A C 1
ATOM 672 O O . LEU A 1 87 ? -18.806 -4.744 12.668 1.00 60.50 87 LEU A O 1
ATOM 676 N N . THR A 1 88 ? -20.453 -3.229 12.486 1.00 54.44 88 THR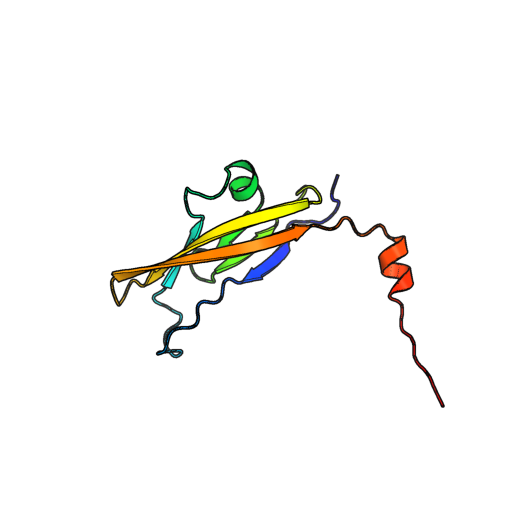 A N 1
ATOM 677 C CA . THR A 1 88 ? -21.124 -3.659 13.711 1.00 54.44 88 THR A CA 1
ATOM 678 C C . THR A 1 88 ? -21.645 -5.086 13.502 1.00 54.44 88 THR A C 1
ATOM 680 O O . THR A 1 88 ? -22.102 -5.434 12.411 1.00 54.44 88 THR A O 1
ATOM 683 N N . LEU A 1 89 ? -21.565 -5.935 14.534 1.00 52.50 89 LEU A N 1
ATOM 684 C CA . LEU A 1 89 ? -21.932 -7.361 14.468 1.00 52.50 89 LEU A CA 1
ATOM 685 C C . LEU A 1 89 ? -23.323 -7.592 13.828 1.00 52.50 89 LEU A C 1
ATOM 687 O O . LEU A 1 89 ? -23.534 -8.579 13.127 1.00 52.50 89 LEU A O 1
ATOM 691 N N . SER A 1 90 ? -24.243 -6.638 13.998 1.00 50.31 90 SER A N 1
ATOM 692 C CA . SER A 1 90 ? -25.581 -6.635 13.399 1.00 50.31 90 SER A CA 1
ATOM 693 C C . SER A 1 90 ? -25.579 -6.657 11.862 1.00 50.31 90 SER A C 1
ATOM 695 O O . SER A 1 90 ? -26.407 -7.344 11.272 1.00 50.31 90 SER A O 1
ATOM 697 N N . ALA A 1 91 ? -24.642 -5.970 11.197 1.00 50.84 91 ALA A N 1
ATOM 698 C CA . ALA A 1 91 ? -24.562 -5.930 9.732 1.00 50.84 91 ALA A CA 1
ATOM 699 C C . ALA A 1 91 ? -24.116 -7.276 9.130 1.00 50.84 91 ALA A C 1
ATOM 701 O O . ALA A 1 91 ? -24.545 -7.641 8.038 1.00 50.84 91 ALA A O 1
ATOM 702 N N . VAL A 1 92 ? -23.302 -8.040 9.867 1.00 50.91 92 VAL A N 1
ATOM 703 C CA . VAL A 1 92 ? -22.883 -9.400 9.485 1.00 50.91 92 VAL A CA 1
ATOM 704 C C . VAL A 1 92 ? -24.017 -10.407 9.701 1.00 50.91 92 VAL A C 1
ATOM 706 O O . VAL A 1 92 ? -24.166 -11.342 8.922 1.00 50.91 92 VAL A O 1
ATOM 709 N N . MET A 1 93 ? -24.868 -10.207 10.713 1.00 52.94 93 MET A N 1
ATOM 710 C CA . MET A 1 93 ? -26.051 -11.056 10.910 1.00 52.94 93 MET A CA 1
ATOM 711 C C . MET A 1 93 ? -27.128 -10.841 9.837 1.00 52.94 93 MET A C 1
ATOM 713 O O . MET A 1 93 ? -27.902 -11.754 9.560 1.00 52.94 93 MET A O 1
ATOM 717 N N . GLN A 1 94 ? -27.159 -9.670 9.197 1.00 48.34 94 GLN A N 1
ATOM 718 C CA . GLN A 1 94 ? -28.166 -9.321 8.191 1.00 48.34 94 GLN A CA 1
ATOM 719 C C . GLN A 1 94 ? -27.748 -9.640 6.746 1.00 48.34 94 GLN A C 1
ATOM 721 O O . GLN A 1 94 ? -28.587 -9.615 5.850 1.00 48.34 94 GLN A O 1
ATOM 726 N N . SER A 1 95 ? -26.485 -10.015 6.514 1.00 45.78 95 SER A N 1
ATOM 727 C CA . SER A 1 95 ? -26.028 -10.626 5.256 1.00 45.78 95 SER A CA 1
ATOM 728 C C . SER A 1 95 ? -26.209 -12.155 5.227 1.00 45.78 95 SER A C 1
ATOM 730 O O . SER A 1 95 ? -25.785 -12.820 4.278 1.00 45.78 95 SER A O 1
ATOM 732 N N . GLY A 1 96 ? -26.879 -12.721 6.241 1.00 44.62 96 GLY A N 1
ATOM 733 C CA . GLY A 1 96 ? -27.264 -14.127 6.317 1.00 44.62 96 GLY A CA 1
ATOM 734 C C . GLY A 1 96 ? -28.269 -14.531 5.233 1.00 44.62 96 GLY A C 1
ATOM 735 O O . GLY A 1 96 ? -29.465 -14.313 5.369 1.00 44.62 96 GLY A O 1
ATOM 736 N N . SER A 1 97 ? -27.748 -15.141 4.166 1.00 49.12 97 SER A N 1
ATOM 737 C CA . SER A 1 97 ? -28.388 -16.089 3.238 1.00 49.12 97 SER A CA 1
ATOM 738 C C . SER A 1 97 ? -29.900 -15.945 2.977 1.00 49.12 97 SER A C 1
ATOM 740 O O . SER A 1 97 ? -30.727 -16.505 3.699 1.00 49.12 97 SER A O 1
ATOM 742 N N . LEU A 1 98 ? -30.260 -15.369 1.828 1.00 51.81 98 LEU A N 1
ATOM 743 C CA . LEU A 1 98 ? -31.533 -15.674 1.174 1.00 51.81 98 LEU A CA 1
ATOM 744 C C . LEU A 1 98 ? -31.367 -16.982 0.379 1.00 51.81 98 LEU A C 1
ATOM 746 O O . LEU A 1 98 ? -30.762 -16.989 -0.690 1.00 51.81 98 LEU A O 1
ATOM 750 N N . ARG A 1 99 ? -31.886 -18.102 0.894 1.00 57.62 99 ARG A N 1
ATOM 751 C CA . ARG A 1 99 ? -32.129 -19.309 0.087 1.00 57.62 99 ARG A CA 1
ATOM 752 C C . ARG A 1 99 ? -33.619 -19.341 -0.236 1.00 57.62 99 ARG A C 1
ATOM 754 O O . ARG A 1 99 ? -34.410 -19.717 0.623 1.00 57.62 99 ARG A O 1
ATOM 761 N N . LEU A 1 100 ? -34.008 -18.946 -1.449 1.00 46.53 100 LEU A N 1
ATOM 762 C CA . LEU A 1 100 ? -35.310 -19.354 -1.978 1.00 46.53 100 LEU A CA 1
ATOM 763 C C . LEU A 1 100 ? -35.187 -20.830 -2.367 1.00 46.53 100 LEU A C 1
ATOM 765 O O . LEU A 1 100 ? -34.563 -21.158 -3.374 1.00 46.53 100 LEU A O 1
ATOM 769 N N . ALA A 1 101 ? -35.729 -21.714 -1.535 1.00 46.44 101 ALA A N 1
ATOM 770 C CA . ALA A 1 101 ? -36.119 -23.039 -1.991 1.00 46.44 101 ALA A CA 1
ATOM 771 C C . ALA A 1 101 ? -37.498 -22.894 -2.645 1.00 46.44 101 ALA A C 1
ATOM 773 O O . ALA A 1 101 ? -38.398 -22.318 -2.031 1.00 46.44 101 ALA A O 1
ATOM 774 N N . ASN A 1 102 ? -37.612 -23.350 -3.889 1.00 42.12 102 ASN A N 1
ATOM 775 C CA . ASN A 1 102 ? -38.876 -23.468 -4.610 1.00 42.12 102 ASN A CA 1
ATOM 776 C C . ASN A 1 102 ? -39.400 -24.899 -4.471 1.00 42.12 102 ASN A C 1
ATOM 778 O O . ASN A 1 102 ? -38.541 -25.811 -4.424 1.00 42.12 102 ASN A O 1
#

Foldseek 3Di:
DAPDAKDFPDFDDDDDPPPPDLAQKFKDWDPPFDVVLCVQWDADGRGRTIIGHPPDDFAKGKTWMWMARRVVRDIDIDIDIDGHDRDDPVNVVVVPDDDPDD

Nearest PDB structures (foldseek):
  6mfo-assembly1_A-2  TM=7.177E-01  e=9.714E-02  Homo sapiens
  3o4o-assembly1_C  TM=4.807E-01  e=6.669E-01  Homo sapiens
  4be5-assembly1_A  TM=5.930E-01  e=1.111E+00  Vibrio cholerae MJ-1236
  4be6-assembly1_A  TM=4.056E-01  e=9.369E-01  Vibrio cholerae MJ-1236
  7u7n-assembly1_C  TM=5.350E-01  e=2.455E+00  Homo sapiens

InterPro domains:
  IPR015919 Cadherin-like superfamily [SSF49313] (5-86)

pLDDT: mean 70.19, std 13.74, range [42.12, 87.06]

Organism: Cherax quadricarinatus (NCBI:txid27406)

Mean predicted aligned error: 11.68 Å

Solvent-accessible surface area (backbone atoms only — not comparable to full-atom values): 6290 Å² total; per-residue (Å²): 128,47,85,56,70,65,42,76,79,50,61,67,80,81,92,56,101,70,85,82,66,76,83,50,42,40,32,40,76,33,85,88,27,50,69,74,51,58,74,33,42,46,61,36,45,66,72,25,38,32,31,39,40,57,58,50,68,64,46,80,43,64,46,32,36,32,39,38,34,68,82,79,72,45,78,47,77,48,80,45,79,46,74,42,74,80,75,53,72,66,63,64,63,69,69,63,75,90,76,86,81,129

Secondary structure (DSSP, 8-state):
---PPSEEEEE-----S-TT-GGGEEEEE-TTS-HHHHHHEEE-TTT-EEEEPTTPPSEEEEEEEEEEETTTTEEEEEEEEEEE----HHHHHHT-------

Radius of gyration: 17.31 Å; Cα contacts (8 Å, |Δi|>4): 170; chains: 1; bounding box: 53×35×40 Å